Protein AF-A0A0E9UQ98-F1 (afdb_monomer)

Structure (mmCIF, N/CA/C/O backbone):
data_AF-A0A0E9UQ98-F1
#
_entry.id   AF-A0A0E9UQ98-F1
#
loop_
_atom_site.group_PDB
_atom_site.id
_atom_site.type_symbol
_atom_site.label_atom_id
_atom_site.label_alt_id
_atom_site.label_comp_id
_atom_site.label_asym_id
_atom_site.label_entity_id
_atom_site.label_seq_id
_atom_site.pdbx_PDB_ins_code
_atom_site.Cartn_x
_atom_site.Cartn_y
_atom_site.Cartn_z
_atom_site.occupancy
_atom_site.B_iso_or_equiv
_atom_site.auth_seq_id
_atom_site.auth_comp_id
_atom_site.auth_asym_id
_atom_site.auth_atom_id
_atom_site.pdbx_PDB_model_num
ATOM 1 N N . MET A 1 1 ? -4.229 8.693 -18.615 1.00 78.94 1 MET A N 1
ATOM 2 C CA . MET A 1 1 ? -3.332 8.415 -17.465 1.00 78.94 1 MET A CA 1
ATOM 3 C C . MET A 1 1 ? -4.095 7.576 -16.442 1.00 78.94 1 MET A C 1
ATOM 5 O O . MET A 1 1 ? -5.292 7.786 -16.324 1.00 78.94 1 MET A O 1
ATOM 9 N N . LYS A 1 2 ? -3.460 6.620 -15.742 1.00 92.81 2 LYS A N 1
ATOM 10 C CA . LYS A 1 2 ? -4.100 5.837 -14.661 1.00 92.81 2 LYS A CA 1
ATOM 11 C C . LYS A 1 2 ? -3.407 6.143 -13.330 1.00 92.81 2 LYS A C 1
ATOM 13 O O . LYS A 1 2 ? -2.184 6.043 -13.276 1.00 92.81 2 LYS A O 1
ATOM 18 N N . LEU A 1 3 ? -4.172 6.450 -12.280 1.00 96.38 3 LEU A N 1
ATOM 19 C CA . LEU A 1 3 ? -3.659 6.770 -10.935 1.00 96.38 3 LEU A CA 1
ATOM 20 C C . LEU A 1 3 ? -2.827 5.635 -10.320 1.00 96.38 3 LEU A C 1
ATOM 22 O O . LEU A 1 3 ? -1.857 5.902 -9.622 1.00 96.38 3 LEU A O 1
ATOM 26 N N . VAL A 1 4 ? -3.117 4.375 -10.659 1.00 97.19 4 VAL A N 1
ATOM 27 C CA . VAL A 1 4 ? -2.306 3.234 -10.199 1.00 97.19 4 VAL A CA 1
ATOM 28 C C . VAL A 1 4 ? -0.829 3.376 -10.587 1.00 97.19 4 VAL A C 1
ATOM 30 O O . VAL A 1 4 ? 0.042 3.044 -9.799 1.00 97.19 4 VAL A O 1
ATOM 33 N N . ARG A 1 5 ? -0.515 3.986 -11.742 1.00 97.19 5 ARG A N 1
ATOM 34 C CA . ARG A 1 5 ? 0.880 4.222 -12.159 1.00 97.19 5 ARG A CA 1
ATOM 35 C C . ARG A 1 5 ? 1.602 5.265 -11.309 1.00 97.19 5 ARG A C 1
ATOM 37 O O . ARG A 1 5 ? 2.825 5.313 -11.346 1.00 97.19 5 ARG A O 1
ATOM 44 N N . PHE A 1 6 ? 0.868 6.131 -10.614 1.00 96.94 6 PHE A N 1
ATOM 45 C CA . PHE A 1 6 ? 1.446 7.023 -9.615 1.00 96.94 6 PHE A CA 1
ATOM 46 C C . PHE A 1 6 ? 1.752 6.239 -8.335 1.00 96.94 6 PHE A C 1
ATOM 48 O O . PHE A 1 6 ? 2.879 6.294 -7.862 1.00 96.94 6 PHE A O 1
ATOM 55 N N . LEU A 1 7 ? 0.803 5.431 -7.851 1.00 97.06 7 LEU A N 1
ATOM 56 C CA . LEU A 1 7 ? 0.988 4.605 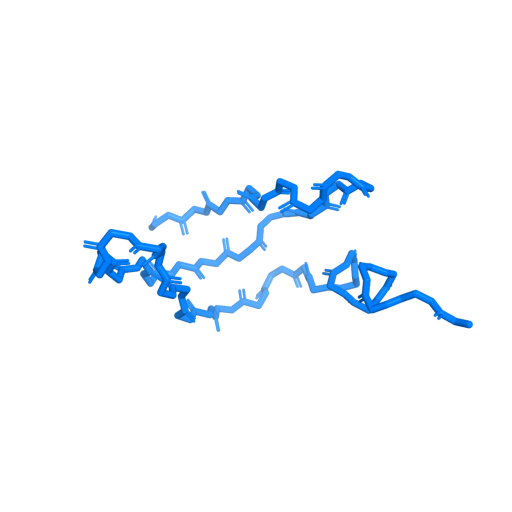-6.651 1.00 97.06 7 LEU A CA 1
ATOM 57 C C . LEU A 1 7 ? 2.130 3.591 -6.796 1.00 97.06 7 LEU A C 1
ATOM 59 O O . LEU A 1 7 ? 2.904 3.418 -5.866 1.00 97.06 7 LEU A O 1
ATOM 63 N N . MET A 1 8 ? 2.305 3.000 -7.983 1.00 97.31 8 MET A N 1
ATOM 64 C CA . MET A 1 8 ? 3.436 2.113 -8.303 1.00 97.31 8 MET A CA 1
ATOM 65 C C . MET A 1 8 ? 4.818 2.777 -8.153 1.00 97.31 8 MET A C 1
ATOM 67 O O . MET A 1 8 ? 5.820 2.071 -8.139 1.00 97.31 8 MET A O 1
ATOM 71 N N . LYS A 1 9 ? 4.900 4.114 -8.076 1.00 96.94 9 LYS A N 1
ATOM 72 C CA . LYS A 1 9 ? 6.158 4.846 -7.842 1.00 96.94 9 LYS A CA 1
ATOM 73 C C . LYS A 1 9 ? 6.455 5.068 -6.361 1.00 96.94 9 LYS A C 1
ATOM 75 O O . LYS A 1 9 ? 7.560 5.493 -6.042 1.00 96.94 9 LYS A O 1
ATOM 80 N N . LEU A 1 10 ? 5.488 4.826 -5.478 1.00 95.50 10 LEU A N 1
ATOM 81 C CA . LEU A 1 10 ? 5.688 4.940 -4.040 1.00 95.50 10 LEU A CA 1
ATOM 82 C C . LEU A 1 10 ? 6.485 3.717 -3.583 1.00 95.50 10 LEU A C 1
ATOM 84 O O . LEU A 1 10 ? 5.980 2.597 -3.581 1.00 95.50 10 LEU A O 1
ATOM 88 N N . SER A 1 11 ? 7.751 3.932 -3.243 1.00 92.38 11 SER A N 1
ATOM 89 C CA . SER A 1 11 ? 8.659 2.912 -2.724 1.00 92.38 11 SER A CA 1
ATOM 90 C C . SER A 1 11 ? 9.431 3.521 -1.570 1.00 92.38 11 SER A C 1
ATOM 92 O O . SER A 1 11 ? 9.976 4.608 -1.721 1.00 92.38 11 SER A O 1
ATOM 94 N N . HIS A 1 12 ? 9.487 2.821 -0.436 1.00 95.25 12 HIS A N 1
ATOM 95 C CA . HIS A 1 12 ? 10.084 3.307 0.816 1.00 95.25 12 HIS A CA 1
ATOM 96 C C . HIS A 1 12 ? 9.375 4.517 1.445 1.00 95.25 12 HIS A C 1
ATOM 98 O O . HIS A 1 12 ? 9.907 5.130 2.365 1.00 95.25 12 HIS A O 1
ATOM 104 N N . GLU A 1 13 ? 8.158 4.820 0.998 1.00 97.31 13 GLU A N 1
ATOM 105 C CA . GLU A 1 13 ? 7.323 5.870 1.575 1.00 97.31 13 GLU A CA 1
ATOM 106 C C . GLU A 1 13 ? 6.481 5.306 2.721 1.00 97.31 13 GLU A C 1
ATOM 108 O O . GLU A 1 13 ? 5.809 4.280 2.560 1.00 97.31 13 GLU A O 1
ATOM 113 N N . THR A 1 14 ? 6.494 5.977 3.872 1.00 97.25 14 THR A N 1
ATOM 114 C CA . THR A 1 14 ? 5.598 5.655 4.988 1.00 97.25 14 THR A CA 1
ATOM 115 C C . THR A 1 14 ? 4.263 6.347 4.784 1.00 97.25 14 THR A C 1
ATOM 117 O O . THR A 1 14 ? 4.189 7.566 4.644 1.00 97.25 14 THR A O 1
ATOM 120 N N . VAL A 1 15 ? 3.195 5.556 4.775 1.00 97.19 15 VAL A N 1
ATOM 121 C CA . VAL A 1 15 ? 1.837 6.022 4.505 1.00 97.19 15 VAL A CA 1
ATOM 122 C C . VAL A 1 15 ? 0.876 5.531 5.576 1.00 97.19 15 VAL A C 1
ATOM 124 O O . VAL A 1 15 ? 1.129 4.546 6.272 1.00 97.19 15 VAL A O 1
ATOM 127 N N . THR A 1 16 ? -0.274 6.188 5.643 1.00 97.88 16 THR A N 1
ATOM 128 C CA . THR A 1 16 ? -1.453 5.674 6.335 1.00 97.88 16 THR A CA 1
ATOM 129 C C . THR A 1 16 ? -2.493 5.295 5.286 1.00 97.88 16 THR A C 1
ATOM 131 O O . THR A 1 16 ? -2.862 6.121 4.452 1.00 97.88 16 THR A O 1
ATOM 134 N N . ILE A 1 17 ? -2.950 4.043 5.310 1.00 97.06 17 ILE A N 1
ATOM 135 C CA . ILE A 1 17 ? -3.972 3.505 4.409 1.00 97.06 17 ILE A CA 1
ATOM 136 C C . ILE A 1 17 ? -5.213 3.193 5.236 1.00 97.06 17 ILE A C 1
ATOM 138 O O . ILE A 1 17 ? -5.164 2.371 6.148 1.00 97.06 17 ILE A O 1
ATOM 142 N N . GLU A 1 18 ? -6.334 3.815 4.890 1.00 98.31 18 GLU A N 1
ATOM 143 C CA . GLU A 1 18 ? -7.639 3.461 5.438 1.00 98.31 18 GLU A CA 1
ATOM 144 C C . GLU A 1 18 ? -8.317 2.432 4.527 1.00 98.31 18 GLU A C 1
ATOM 146 O O . GLU A 1 18 ? -8.564 2.673 3.342 1.00 98.31 18 GLU A O 1
ATOM 151 N N . LEU A 1 19 ? -8.582 1.247 5.072 1.00 97.69 19 LEU A N 1
ATOM 152 C CA . LEU A 1 19 ? -9.294 0.181 4.380 1.00 97.69 19 LEU A CA 1
ATOM 153 C C . LEU A 1 19 ? -10.802 0.444 4.411 1.00 97.69 19 LEU A C 1
ATOM 155 O O . LEU A 1 19 ? -11.328 1.102 5.302 1.00 97.69 19 LEU A O 1
ATOM 159 N N . LYS A 1 20 ? -11.539 -0.150 3.468 1.00 98.00 20 LYS A N 1
ATOM 160 C CA . LYS A 1 20 ? -13.001 0.035 3.351 1.00 98.00 20 LYS A CA 1
ATOM 161 C C . LYS A 1 20 ? -13.795 -0.387 4.593 1.00 98.00 20 LYS A C 1
ATOM 163 O O . LYS A 1 20 ? -14.940 0.017 4.742 1.00 98.00 20 LYS A O 1
ATOM 168 N N . ASN A 1 21 ? -13.215 -1.224 5.450 1.00 98.19 21 ASN A N 1
ATOM 169 C CA . ASN A 1 21 ? -13.801 -1.645 6.722 1.00 98.19 21 ASN A CA 1
ATOM 170 C C . ASN A 1 21 ? -13.456 -0.694 7.890 1.00 98.19 21 ASN A C 1
ATOM 172 O O . ASN A 1 21 ? -13.704 -1.048 9.039 1.00 98.19 21 ASN A O 1
ATOM 176 N N . G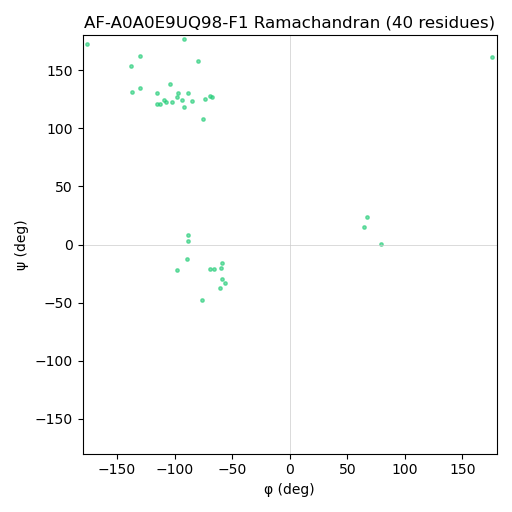LY A 1 22 ? -12.838 0.461 7.622 1.00 98.38 22 GLY A N 1
ATOM 177 C CA . GLY A 1 22 ? -12.414 1.443 8.624 1.00 98.38 22 GLY A CA 1
ATOM 178 C C . GLY A 1 22 ? -11.115 1.094 9.357 1.00 98.38 22 GLY A C 1
ATOM 179 O O . GLY A 1 22 ? -10.678 1.851 10.219 1.00 98.38 22 GLY A O 1
ATOM 180 N N . THR A 1 23 ? -10.470 -0.037 9.044 1.00 98.12 23 THR A N 1
ATOM 181 C CA . THR A 1 23 ? -9.148 -0.351 9.606 1.00 98.12 23 THR A CA 1
ATOM 182 C C . THR A 1 23 ? -8.100 0.593 9.020 1.00 98.12 23 THR A C 1
ATOM 184 O O . THR A 1 23 ? -7.973 0.690 7.800 1.00 98.12 23 THR A O 1
ATOM 187 N N . GLN A 1 24 ? -7.321 1.249 9.879 1.00 97.94 24 GLN A N 1
ATOM 188 C CA . GLN A 1 24 ? -6.173 2.056 9.469 1.00 97.94 24 GLN A CA 1
ATOM 189 C C . GLN A 1 24 ? -4.883 1.246 9.592 1.00 97.94 24 GLN A C 1
ATOM 191 O O . GLN A 1 24 ? -4.609 0.647 10.630 1.00 97.94 24 GLN A O 1
ATOM 196 N N . VAL A 1 25 ? -4.086 1.247 8.529 1.00 96.81 25 VAL A N 1
ATOM 197 C CA . VAL A 1 25 ? -2.769 0.613 8.473 1.00 96.81 25 VAL A CA 1
ATOM 198 C C . VAL A 1 25 ? -1.730 1.708 8.290 1.00 96.81 25 VAL A C 1
ATOM 200 O O . VAL A 1 25 ? -1.783 2.445 7.308 1.00 96.81 25 VAL A O 1
ATOM 203 N N . HIS A 1 26 ? -0.784 1.811 9.218 1.00 97.81 26 HIS A N 1
ATOM 204 C CA . HIS A 1 26 ? 0.364 2.704 9.102 1.00 97.81 26 HIS A CA 1
ATOM 205 C C . HIS A 1 26 ? 1.612 1.872 8.827 1.00 97.81 26 HIS A C 1
ATOM 207 O O . HIS A 1 26 ? 1.911 0.967 9.600 1.00 97.81 26 HIS A O 1
ATOM 213 N N . GLY A 1 27 ? 2.318 2.140 7.731 1.00 97.19 27 GLY A N 1
ATOM 214 C CA . GLY A 1 27 ? 3.501 1.360 7.377 1.00 97.19 27 GLY A CA 1
ATOM 215 C C . GLY A 1 27 ? 4.230 1.877 6.145 1.00 97.19 27 GLY A C 1
ATOM 216 O O . GLY A 1 27 ? 3.756 2.772 5.443 1.00 97.19 27 GLY A O 1
ATOM 217 N N . THR A 1 28 ? 5.393 1.293 5.876 1.00 98.12 28 THR A N 1
ATOM 218 C CA . THR A 1 28 ? 6.253 1.667 4.749 1.00 98.12 28 THR A CA 1
ATOM 219 C C . THR A 1 28 ? 5.954 0.796 3.535 1.00 98.12 28 THR A C 1
ATOM 221 O O . THR A 1 28 ? 6.047 -0.433 3.608 1.00 98.12 28 THR A O 1
ATOM 224 N N . ILE A 1 29 ? 5.628 1.424 2.403 1.00 97.69 29 ILE A N 1
ATOM 225 C CA . ILE A 1 29 ? 5.353 0.729 1.141 1.00 97.69 29 ILE A CA 1
ATOM 226 C C . ILE A 1 29 ? 6.642 0.091 0.616 1.00 97.69 29 ILE A C 1
ATOM 228 O O . ILE A 1 29 ? 7.658 0.762 0.424 1.00 97.69 29 ILE A O 1
ATOM 232 N N . THR A 1 30 ? 6.585 -1.208 0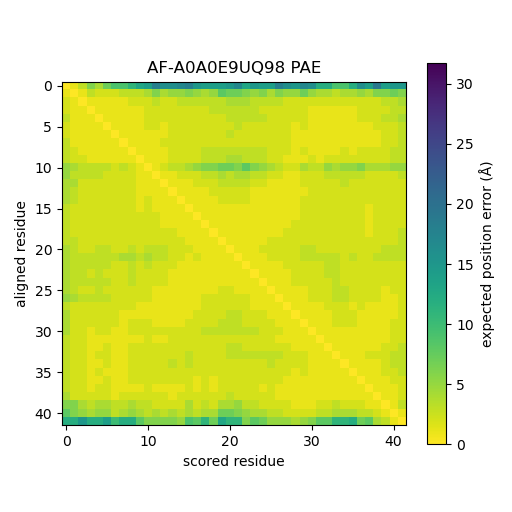.330 1.00 97.56 30 THR A N 1
ATOM 233 C CA . THR A 1 30 ? 7.640 -1.938 -0.386 1.00 97.56 30 THR A CA 1
ATOM 234 C C . THR A 1 30 ? 7.329 -2.104 -1.872 1.00 97.56 30 THR A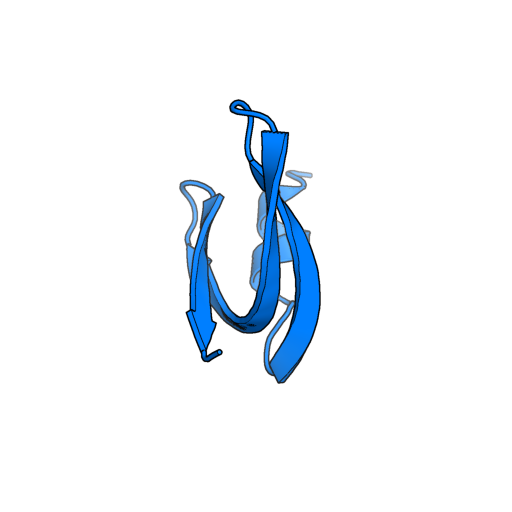 C 1
ATOM 236 O O . THR A 1 30 ? 8.251 -2.288 -2.661 1.00 97.56 30 THR A O 1
ATOM 239 N N . GLY A 1 31 ? 6.056 -2.015 -2.266 1.00 97.81 31 GLY A N 1
ATO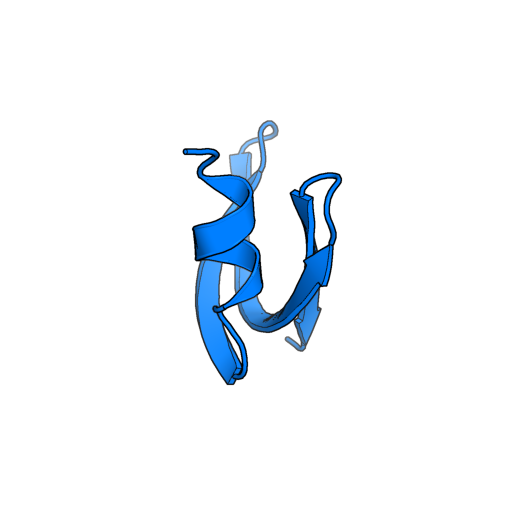M 240 C CA . GLY A 1 31 ? 5.642 -1.968 -3.665 1.00 97.81 31 GLY A CA 1
ATOM 241 C C . GLY A 1 31 ? 4.124 -1.968 -3.845 1.00 97.81 31 GLY A C 1
ATOM 242 O O . GLY A 1 31 ? 3.377 -2.370 -2.953 1.00 97.81 31 GLY A O 1
ATOM 243 N N . VAL A 1 32 ? 3.673 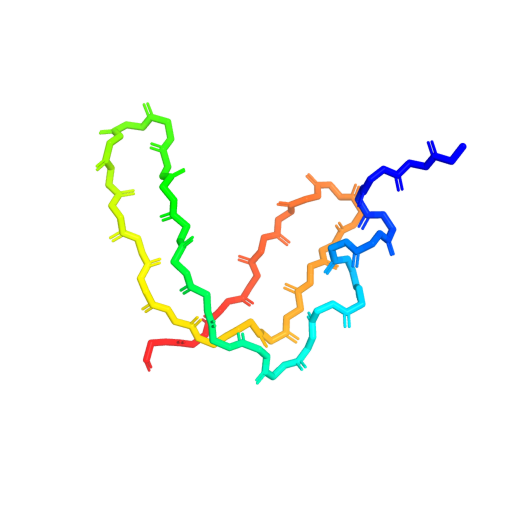-1.538 -5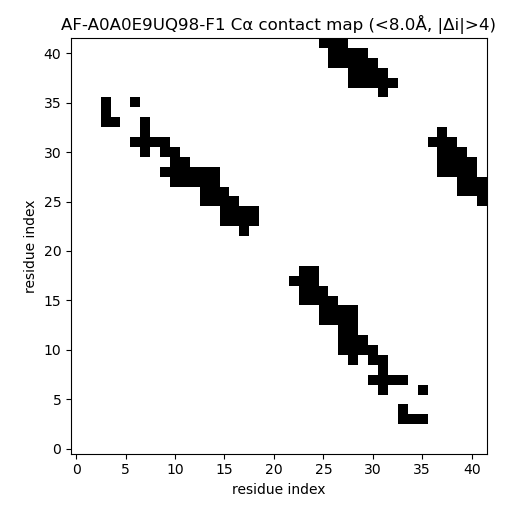.025 1.00 97.88 32 VAL A N 1
ATOM 244 C CA . VAL A 1 32 ? 2.265 -1.588 -5.451 1.00 97.88 32 VAL A CA 1
ATOM 245 C C . VAL A 1 32 ? 2.199 -2.227 -6.834 1.00 97.88 32 VAL A C 1
ATOM 247 O O . VAL A 1 32 ? 2.986 -1.868 -7.712 1.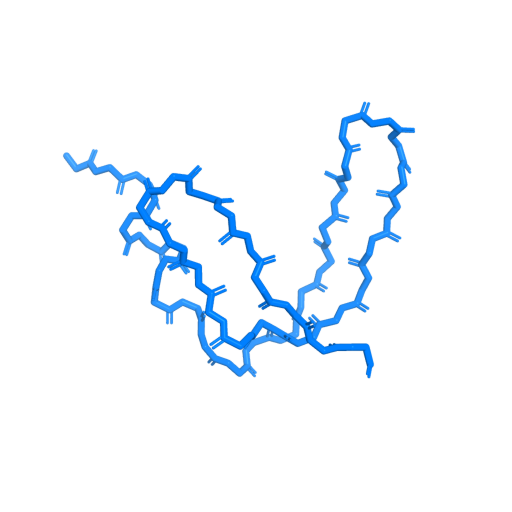00 97.88 32 VAL A O 1
ATOM 250 N N . ASP A 1 33 ? 1.274 -3.163 -7.045 1.00 97.12 33 ASP A N 1
ATOM 251 C CA . ASP A 1 33 ? 1.086 -3.814 -8.345 1.00 97.12 33 ASP A CA 1
ATOM 252 C C . ASP A 1 33 ? 0.042 -3.106 -9.240 1.00 97.12 33 ASP A C 1
ATOM 254 O O . ASP A 1 33 ? -0.604 -2.124 -8.866 1.00 97.12 33 ASP A O 1
ATOM 258 N N . VAL A 1 34 ? -0.135 -3.605 -10.469 1.00 97.38 34 VAL A N 1
ATOM 259 C CA . VAL A 1 34 ? -1.092 -3.048 -11.447 1.00 97.38 34 VAL A CA 1
ATOM 260 C C . VAL A 1 34 ? -2.562 -3.197 -11.021 1.00 97.38 34 VAL A C 1
ATOM 262 O O . VAL A 1 34 ? -3.417 -2.451 -11.506 1.00 97.38 34 VAL A O 1
ATOM 265 N N . CYS A 1 35 ? -2.850 -4.129 -10.112 1.00 97.75 35 CYS A N 1
ATOM 266 C CA . CYS A 1 35 ? -4.163 -4.370 -9.523 1.00 97.75 35 CYS A CA 1
ATOM 267 C C . CYS A 1 35 ? -4.411 -3.513 -8.269 1.00 97.75 35 CYS A C 1
ATOM 269 O O . CYS A 1 35 ? -5.487 -3.613 -7.687 1.00 97.75 35 CYS A O 1
ATOM 271 N N . MET A 1 36 ? -3.466 -2.636 -7.898 1.00 97.44 36 MET A N 1
ATOM 272 C CA . MET A 1 36 ? -3.494 -1.810 -6.686 1.00 97.44 36 MET A CA 1
ATOM 273 C C . MET A 1 36 ? -3.367 -2.621 -5.385 1.00 97.44 36 MET A C 1
ATOM 275 O O . MET A 1 36 ? -3.763 -2.144 -4.323 1.00 97.44 36 MET A O 1
ATOM 279 N N . ASN A 1 37 ? -2.788 -3.825 -5.428 1.00 97.06 37 ASN A N 1
ATOM 280 C CA . ASN A 1 37 ? -2.382 -4.488 -4.193 1.00 97.06 37 ASN A CA 1
ATOM 281 C C . ASN A 1 37 ? -1.138 -3.783 -3.651 1.00 97.06 37 ASN A C 1
ATOM 283 O O . ASN A 1 37 ? -0.137 -3.645 -4.359 1.00 97.06 37 ASN A O 1
ATOM 287 N N . THR A 1 38 ? -1.211 -3.335 -2.401 1.00 97.62 38 THR A N 1
ATOM 288 C CA . THR A 1 38 ? -0.114 -2.646 -1.720 1.00 97.62 38 THR A CA 1
ATOM 289 C C . THR A 1 38 ? 0.582 -3.609 -0.772 1.00 97.62 38 THR A C 1
ATOM 291 O O . THR A 1 38 ? -0.041 -4.168 0.130 1.00 97.62 38 THR A O 1
ATOM 294 N N . HIS A 1 39 ? 1.884 -3.780 -0.963 1.00 96.44 39 HIS A N 1
ATOM 295 C CA . HIS A 1 39 ? 2.753 -4.522 -0.064 1.00 96.44 39 HIS A CA 1
ATOM 296 C C . HIS A 1 39 ? 3.466 -3.525 0.847 1.00 96.44 39 HIS A C 1
ATOM 298 O O . HIS A 1 39 ? 4.091 -2.576 0.367 1.00 96.44 39 HIS A O 1
ATOM 304 N N . SER A 1 40 ? 3.377 -3.745 2.157 1.00 94.5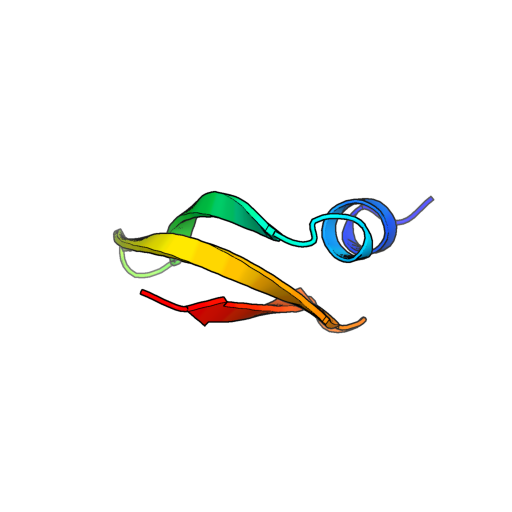6 40 SER A N 1
ATOM 305 C CA . SER A 1 40 ? 3.952 -2.850 3.160 1.00 94.56 40 SER A CA 1
ATOM 306 C C . SER A 1 40 ? 4.624 -3.636 4.277 1.00 94.56 40 SER A C 1
ATOM 308 O O . SER A 1 40 ? 4.248 -4.775 4.562 1.00 94.56 40 SER A O 1
ATOM 310 N N . LYS A 1 41 ? 5.609 -3.011 4.921 1.00 91.12 41 LYS A N 1
ATOM 311 C CA . LYS A 1 41 ? 6.167 -3.455 6.202 1.00 91.12 41 LYS A CA 1
ATOM 312 C C . LYS A 1 41 ? 5.635 -2.555 7.317 1.00 91.12 41 LYS A C 1
ATOM 314 O O . LYS A 1 41 ? 5.535 -1.343 7.117 1.00 91.12 41 LYS A O 1
ATOM 319 N N . LEU A 1 42 ? 5.273 -3.178 8.437 1.00 81.19 42 LEU A N 1
ATOM 320 C CA . LEU A 1 42 ? 4.968 -2.510 9.703 1.00 81.19 42 LEU A CA 1
ATOM 321 C C . LEU A 1 42 ? 6.259 -2.289 10.492 1.00 81.19 42 LEU A C 1
ATOM 323 O O . LEU A 1 42 ? 7.154 -3.162 10.377 1.00 81.19 42 LEU A O 1
#

Organism: Anguilla anguilla (NCBI:txid7936)

Sequence (42 aa):
MKLVRFLMKLSHETVTIELKNGTQVHGTITGVDVCMNTHSKL

Radius of gyration: 10.29 Å; Cα contacts (8 Å, |Δi|>4): 65; chains: 1; bounding box: 24×13×27 Å

Mean predicted aligned error: 2.36 Å

Secondary structure (DSSP, 8-state):
--THHHHTT--S-EEEEE-TTS-EEEEEEEEE-TT-PEEEE-

InterPro domains:
  IPR001163 Sm domain, eukaryotic/archaea-type [PF01423] (5-38)
  IPR010920 LSM domain superfamily [SSF50182] (1-39)
  IPR027141 Like-Sm (LSM) domain containing protein, LSm4/SmD1/SmD3 [PTHR23338] (4-40)

Solvent-accessible surface area (backbone atoms only — not comparable to full-atom values): 2629 Å² total; per-residue (Å²): 139,62,72,55,68,56,53,48,67,45,58,77,44,75,45,77,46,76,43,98,86,71,52,74,46,66,34,32,27,72,36,38,45,96,85,65,54,74,42,65,46,120

pLDDT: mean 96.09, std 3.91, range [78.94, 98.38]

Foldseek 3Di:
DDCLVVQQPQAQDWDWDQDPVRDIDTFGFHGADPVRDTDTDD

Nearest PDB structures (foldseek):
  6g90-assembly1_t  TM=9.885E-01  e=3.515E-03  Saccharomyces cerevisiae
  6tfl-assembly1_A  TM=8.459E-01  e=1.139E-01  Halobacterium salinarum R1
  4xu2-assembly1_A  TM=6.504E-01  e=3.552E-01  Mycobacterium tuberculosis
  4xtu-assembly1_A  TM=6.515E-01  e=4.061E-01  Mycobacterium tuberculosis
  2cgh-assembly1_A  TM=5.878E-01  e=3.322E-01  Mycobacterium tuberculosis H37Rv